Protein AF-0000000066797061 (afdb_homodimer)

pLDDT: mean 94.85, std 10.83, range [40.12, 98.88]

Structure (mmCIF, N/CA/C/O backbone):
data_AF-0000000066797061-model_v1
#
loop_
_entity.id
_entity.type
_entity.pdbx_description
1 polymer 'DNA-binding protein'
#
loop_
_atom_site.group_PDB
_atom_site.id
_atom_site.type_symbol
_atom_site.label_atom_id
_atom_site.label_alt_id
_atom_site.label_comp_id
_atom_site.label_asym_id
_atom_site.label_entity_id
_atom_site.label_seq_id
_atom_site.pdbx_PDB_ins_code
_atom_site.Cartn_x
_atom_site.Cartn_y
_atom_site.Cartn_z
_atom_site.occupancy
_atom_site.B_iso_or_equiv
_atom_site.auth_seq_id
_atom_site.auth_comp_id
_atom_site.auth_asym_id
_atom_site.auth_atom_id
_atom_site.pdbx_PDB_model_num
ATOM 1 N N . MET A 1 1 ? 9.578 3.047 4.367 1 93.81 1 MET A N 1
ATOM 2 C CA . MET A 1 1 ? 8.391 3.752 3.883 1 93.81 1 MET A CA 1
ATOM 3 C C . MET A 1 1 ? 7.449 4.082 5.031 1 93.81 1 MET A C 1
ATOM 5 O O . MET A 1 1 ? 7.105 5.246 5.246 1 93.81 1 MET A O 1
ATOM 9 N N . ARG A 1 2 ? 7.289 3.209 5.977 1 96.06 2 ARG A N 1
ATOM 10 C CA . ARG A 1 2 ? 6.301 3.381 7.035 1 96.06 2 ARG A CA 1
ATOM 11 C C . ARG A 1 2 ? 6.707 4.492 7.996 1 96.06 2 ARG A C 1
ATOM 13 O O . ARG A 1 2 ? 5.895 5.352 8.344 1 96.06 2 ARG A O 1
ATOM 20 N N . ASN A 1 3 ? 7.977 4.418 8.281 1 96.38 3 ASN A N 1
ATOM 21 C CA . ASN A 1 3 ? 8.453 5.375 9.273 1 96.38 3 ASN A CA 1
ATOM 22 C C . ASN A 1 3 ? 8.328 6.809 8.773 1 96.38 3 ASN A C 1
ATOM 24 O O . ASN A 1 3 ? 7.945 7.703 9.531 1 96.38 3 ASN A O 1
ATOM 28 N N . GLN A 1 4 ? 8.68 7 7.535 1 97.44 4 GLN A N 1
ATOM 29 C CA . GLN A 1 4 ? 8.602 8.336 6.945 1 97.44 4 GLN A CA 1
ATOM 30 C C . GLN A 1 4 ? 7.156 8.82 6.859 1 97.44 4 GLN A C 1
ATOM 32 O O . GLN A 1 4 ? 6.871 9.984 7.121 1 97.44 4 GLN A O 1
ATOM 37 N N . ILE A 1 5 ? 6.25 7.906 6.516 1 98.38 5 ILE A N 1
ATOM 38 C CA . ILE A 1 5 ? 4.844 8.273 6.434 1 98.38 5 ILE A CA 1
ATOM 39 C C . ILE A 1 5 ? 4.324 8.633 7.824 1 98.38 5 ILE A C 1
ATOM 41 O O . ILE A 1 5 ? 3.639 9.648 7.992 1 98.38 5 ILE A O 1
ATOM 45 N N . GLN A 1 6 ? 4.711 7.797 8.773 1 98 6 GLN A N 1
ATOM 46 C CA . GLN A 1 6 ? 4.273 8.047 10.148 1 98 6 GLN A CA 1
ATOM 47 C C . GLN A 1 6 ? 4.793 9.383 10.656 1 98 6 GLN A C 1
ATOM 49 O O . GLN A 1 6 ? 4.074 10.125 11.328 1 98 6 GLN A O 1
ATOM 54 N N . LYS A 1 7 ? 6.023 9.695 10.352 1 97.88 7 LYS A N 1
ATOM 55 C CA . LYS A 1 7 ? 6.621 10.969 10.727 1 97.88 7 LYS A CA 1
ATOM 56 C C . LYS A 1 7 ? 5.828 12.141 10.148 1 97.88 7 LYS A C 1
ATOM 58 O O . LYS A 1 7 ? 5.613 13.148 10.828 1 97.88 7 LYS A O 1
ATOM 63 N N . LEU A 1 8 ? 5.426 11.969 8.945 1 98.44 8 LEU A N 1
ATOM 64 C CA . LEU A 1 8 ? 4.633 12.992 8.273 1 98.44 8 LEU A CA 1
ATOM 65 C C . LEU A 1 8 ? 3.291 13.188 8.977 1 98.44 8 LEU A C 1
ATOM 67 O O . LEU A 1 8 ? 2.896 14.32 9.273 1 98.44 8 LEU A O 1
ATOM 71 N N . LEU A 1 9 ? 2.641 12.086 9.227 1 98.31 9 LEU A N 1
ATOM 72 C CA . LEU A 1 9 ? 1.321 12.125 9.852 1 98.31 9 LEU A CA 1
ATOM 73 C C . LEU A 1 9 ? 1.396 12.734 11.242 1 98.31 9 LEU A C 1
ATOM 75 O O . LEU A 1 9 ? 0.445 13.383 11.695 1 98.31 9 LEU A O 1
ATOM 79 N N . ASP A 1 10 ? 2.516 12.586 11.891 1 97.62 10 ASP A N 1
ATOM 80 C CA . ASP A 1 10 ? 2.695 13.086 13.25 1 97.62 10 ASP A CA 1
ATOM 81 C C . ASP A 1 10 ? 3.201 14.523 13.25 1 97.62 10 ASP A C 1
ATOM 83 O O . ASP A 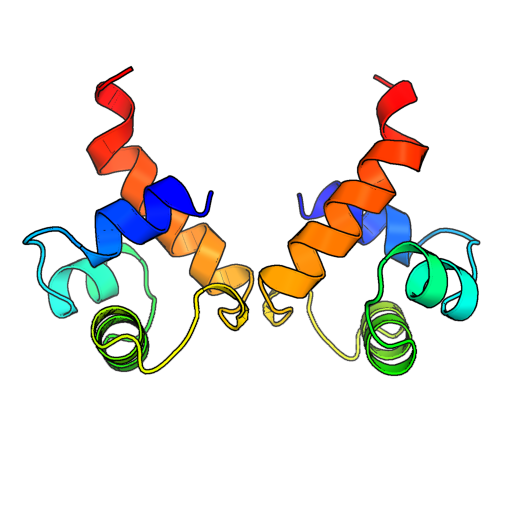1 10 ? 3.336 15.141 14.305 1 97.62 10 ASP A O 1
ATOM 87 N N . SER A 1 11 ? 3.506 15.016 12.156 1 97.88 11 SER A N 1
ATOM 88 C CA . SER A 1 11 ? 4.09 16.344 12.055 1 97.88 11 SER A CA 1
ATOM 89 C C . SER A 1 11 ? 3.057 17.438 12.344 1 97.88 11 SER A C 1
ATOM 91 O O . SER A 1 11 ? 1.871 17.141 12.516 1 97.88 11 SER A O 1
ATOM 93 N N . ASP A 1 12 ? 3.504 18.703 12.352 1 97.62 12 ASP A N 1
ATOM 94 C CA . ASP A 1 12 ? 2.637 19.844 12.648 1 97.62 12 ASP A CA 1
ATOM 95 C C . ASP A 1 12 ? 1.955 20.344 11.383 1 97.62 12 ASP A C 1
ATOM 97 O O . ASP A 1 12 ? 1.157 21.297 11.438 1 97.62 12 ASP A O 1
ATOM 101 N N . LEU A 1 13 ? 2.326 19.75 10.289 1 98.25 13 LEU A N 1
ATOM 102 C CA . LEU A 1 13 ? 1.654 20.141 9.062 1 98.25 13 LEU A CA 1
ATOM 103 C C . LEU A 1 13 ? 0.167 19.812 9.117 1 98.25 13 LEU A C 1
ATOM 105 O O . LEU A 1 13 ? -0.216 18.75 9.617 1 98.25 13 LEU A O 1
ATOM 109 N N . SER A 1 14 ? -0.649 20.656 8.586 1 98.38 14 SER A N 1
ATOM 110 C CA . SER A 1 14 ? -2.086 20.406 8.648 1 98.38 14 SER A CA 1
ATOM 111 C C . SER A 1 14 ? -2.498 19.312 7.672 1 98.38 14 SER A C 1
ATOM 113 O O . SER A 1 14 ? -1.837 19.109 6.656 1 98.38 14 SER A O 1
ATOM 115 N N . SER A 1 15 ? -3.572 18.641 7.984 1 98.56 15 SER A N 1
ATOM 116 C CA . SER A 1 15 ? -4.098 17.609 7.09 1 98.56 15 SER A CA 1
ATOM 117 C C . SER A 1 15 ? -4.457 18.188 5.727 1 98.56 15 SER A C 1
ATOM 119 O O . SER A 1 15 ? -4.27 17.547 4.695 1 98.56 15 SER A O 1
ATOM 121 N N . LEU A 1 16 ? -4.902 19.422 5.754 1 98.62 16 LEU A N 1
ATOM 122 C CA . LEU A 1 16 ? -5.242 20.125 4.52 1 98.62 16 LEU A CA 1
ATOM 123 C C . LEU A 1 16 ? -4 20.344 3.662 1 98.62 16 LEU A C 1
ATOM 125 O O . LEU A 1 16 ? -4.035 20.141 2.449 1 98.62 16 LEU A O 1
ATOM 129 N N . HIS A 1 17 ? -2.959 20.812 4.262 1 98.69 17 HIS A N 1
ATOM 130 C CA . HIS A 1 17 ? -1.712 21.062 3.545 1 98.69 17 HIS A CA 1
ATOM 131 C C . HIS A 1 17 ? -1.169 19.766 2.938 1 98.69 17 HIS A C 1
ATOM 133 O O . HIS A 1 17 ? -0.792 19.734 1.764 1 98.69 17 HIS A O 1
ATOM 139 N N . ILE A 1 18 ? -1.138 18.734 3.697 1 98.81 18 ILE A N 1
ATOM 140 C CA . ILE A 1 18 ? -0.659 17.438 3.229 1 98.81 18 ILE A CA 1
ATOM 141 C C . ILE A 1 18 ? -1.507 16.984 2.047 1 98.81 18 ILE A C 1
ATOM 143 O O . ILE A 1 18 ? -0.974 16.516 1.038 1 98.81 18 ILE A O 1
ATOM 147 N N . SER A 1 19 ? -2.838 17.078 2.225 1 98.88 19 SER A N 1
ATOM 148 C CA . SER A 1 19 ? -3.764 16.688 1.164 1 98.88 19 SER A CA 1
ATOM 149 C C . SER A 1 19 ? -3.467 17.438 -0.13 1 98.88 19 SER A C 1
ATOM 151 O O . SER A 1 19 ? -3.416 16.844 -1.205 1 98.88 19 SER A O 1
ATOM 153 N N . LYS A 1 20 ? -3.15 18.688 -0.032 1 98.81 20 LYS A N 1
ATOM 154 C CA . LYS A 1 20 ? -2.869 19.531 -1.188 1 98.81 20 LYS A CA 1
ATOM 155 C C . LYS A 1 20 ? -1.567 19.125 -1.867 1 98.81 20 LYS A C 1
ATOM 157 O O . LYS A 1 20 ? -1.478 19.125 -3.098 1 98.81 20 LYS A O 1
ATOM 162 N N . GLN A 1 21 ? -0.62 18.781 -1.129 1 98.69 21 GLN A N 1
ATOM 163 C CA . GLN A 1 21 ? 0.704 18.469 -1.658 1 98.69 21 GLN A CA 1
ATOM 164 C C . GLN A 1 21 ? 0.741 17.078 -2.264 1 98.69 21 GLN A C 1
ATOM 166 O O . GLN A 1 21 ? 1.506 16.812 -3.193 1 98.69 21 GLN A O 1
ATOM 171 N N . THR A 1 22 ? -0.092 16.219 -1.805 1 98.81 22 THR A N 1
ATOM 172 C CA . THR A 1 22 ? 0.044 14.812 -2.154 1 98.81 22 THR A CA 1
ATOM 173 C C . THR A 1 22 ? -1.104 14.367 -3.055 1 98.81 22 THR A C 1
ATOM 175 O O . THR A 1 22 ? -1.004 13.344 -3.734 1 98.81 22 THR A O 1
ATOM 178 N N . GLY A 1 23 ? -2.18 15.031 -2.891 1 98.69 23 GLY A N 1
ATOM 179 C CA . GLY A 1 23 ? -3.381 14.594 -3.588 1 98.69 23 GLY A CA 1
ATOM 180 C C . GLY A 1 23 ? -4.176 13.555 -2.818 1 98.69 23 GLY A C 1
ATOM 181 O O . GLY A 1 23 ? -5.234 13.117 -3.271 1 98.69 23 GLY A O 1
ATOM 182 N N . VAL A 1 24 ? -3.727 13.109 -1.717 1 98.81 24 VAL A N 1
ATOM 183 C CA . VAL A 1 24 ? -4.477 12.211 -0.85 1 98.81 24 VAL A CA 1
ATOM 184 C C . VAL A 1 24 ? -5.594 12.977 -0.146 1 98.81 24 VAL A C 1
ATOM 186 O O . VAL A 1 24 ? -5.363 14.062 0.389 1 98.81 24 VAL A O 1
ATOM 189 N N . PRO A 1 25 ? -6.852 12.398 -0.113 1 98.44 25 PRO A N 1
ATOM 190 C CA . PRO A 1 25 ? -7.965 13.133 0.493 1 98.44 25 PRO A CA 1
ATOM 191 C C . PRO A 1 25 ? -7.707 13.492 1.954 1 98.44 25 PRO A C 1
ATOM 193 O O . PRO A 1 25 ? -7.207 12.664 2.721 1 98.44 25 PRO A O 1
ATOM 196 N N . GLN A 1 26 ? -8.125 14.6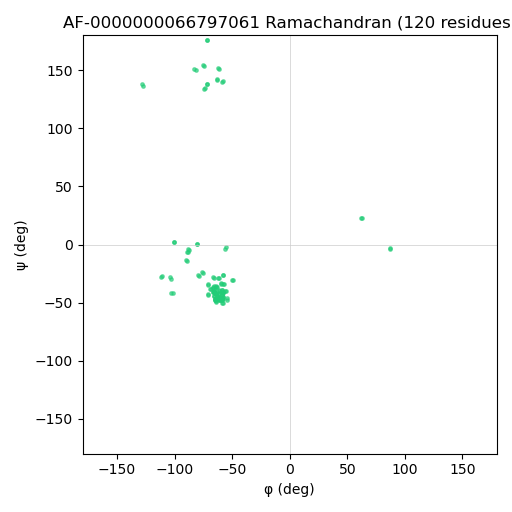8 2.238 1 98.62 26 GLN A N 1
ATOM 197 C CA . GLN A 1 26 ? -7.914 15.195 3.584 1 98.62 26 GLN A CA 1
ATOM 198 C C . GLN A 1 26 ? -8.555 14.297 4.633 1 98.62 26 GLN A C 1
ATOM 200 O O . GLN A 1 26 ? -7.996 14.086 5.707 1 98.62 26 GLN A O 1
ATOM 205 N N . SER A 1 27 ? -9.719 13.812 4.375 1 98.12 27 SER A N 1
ATOM 206 C CA . SER A 1 27 ? -10.414 12.93 5.305 1 98.12 27 SER A CA 1
ATOM 207 C C . SER A 1 27 ? -9.602 11.68 5.594 1 98.12 27 SER A C 1
ATOM 209 O O . SER A 1 27 ? -9.586 11.188 6.723 1 98.12 27 SER A O 1
ATOM 211 N N . THR A 1 28 ? -8.938 11.117 4.621 1 98.06 28 THR A N 1
ATOM 212 C CA . THR A 1 28 ? -8.07 9.953 4.781 1 98.06 28 THR A CA 1
ATOM 213 C C . THR A 1 28 ? -6.918 10.266 5.73 1 98.06 28 THR A C 1
ATOM 215 O O . THR A 1 28 ? -6.645 9.508 6.656 1 98.06 28 THR A O 1
ATOM 218 N N . ILE A 1 29 ? -6.285 11.406 5.543 1 98.44 29 ILE A N 1
ATOM 219 C CA . ILE A 1 29 ? -5.168 11.852 6.371 1 98.44 29 ILE A CA 1
ATOM 220 C C . ILE A 1 29 ? -5.637 12.039 7.812 1 98.44 29 ILE A C 1
ATOM 222 O O . ILE A 1 29 ? -4.98 11.578 8.75 1 98.44 29 ILE A O 1
ATOM 226 N N . HIS A 1 30 ? -6.742 12.664 7.906 1 97.75 30 HIS A N 1
ATOM 227 C CA . HIS A 1 30 ? -7.305 12.922 9.227 1 97.75 30 HIS A CA 1
ATOM 228 C C . HIS A 1 30 ? -7.543 11.625 9.992 1 97.75 30 HIS A C 1
ATOM 230 O O . HIS A 1 30 ? -7.156 11.5 11.156 1 97.75 30 HIS A O 1
ATOM 236 N N . ARG A 1 31 ? -8.148 10.664 9.336 1 97.38 31 ARG A N 1
ATOM 237 C CA . ARG A 1 31 ? -8.453 9.383 9.969 1 97.38 31 ARG A CA 1
ATOM 238 C C . ARG A 1 31 ? -7.172 8.641 10.352 1 97.38 31 ARG A C 1
ATOM 240 O O . ARG A 1 31 ? -7.105 8 11.398 1 97.38 31 ARG A O 1
ATOM 247 N N . MET A 1 32 ? -6.148 8.742 9.555 1 97.06 32 MET A N 1
ATOM 248 C CA . MET A 1 32 ? -4.863 8.109 9.836 1 97.06 32 MET A CA 1
ATOM 249 C C . MET A 1 32 ? -4.203 8.727 11.062 1 97.06 32 MET A C 1
ATOM 251 O O . MET A 1 32 ? -3.664 8.016 11.906 1 97.06 32 MET A O 1
ATOM 255 N N . ARG A 1 33 ? -4.375 9.984 11.172 1 96.44 33 ARG A N 1
ATOM 256 C CA . ARG A 1 33 ? -3.779 10.703 12.297 1 96.44 33 ARG A CA 1
ATOM 257 C C . ARG A 1 33 ? -4.488 10.359 13.602 1 96.44 33 ARG A C 1
ATOM 259 O O . ARG A 1 33 ? -3.861 10.312 14.664 1 96.44 33 ARG A O 1
ATOM 266 N N . LYS A 1 34 ? -5.742 10.148 13.469 1 96.19 34 LYS A N 1
ATOM 267 C CA . LYS A 1 34 ? -6.539 9.805 14.641 1 96.19 34 LYS A CA 1
ATOM 268 C C . LYS A 1 34 ? -6.395 8.328 14.992 1 96.19 34 LYS A C 1
ATOM 270 O O . LYS A 1 34 ? -7.035 7.844 15.93 1 96.19 34 LYS A O 1
ATOM 275 N N . ASN A 1 35 ? -5.605 7.621 14.242 1 94.25 35 ASN A N 1
ATOM 276 C CA . ASN A 1 35 ? -5.402 6.188 14.422 1 94.25 35 ASN A CA 1
ATOM 277 C C . ASN A 1 35 ? -6.699 5.406 14.234 1 94.25 35 ASN A C 1
ATOM 279 O O . ASN A 1 35 ? -6.898 4.367 14.859 1 94.25 35 ASN A O 1
ATOM 283 N N . GLU A 1 36 ? -7.539 6 13.555 1 94.25 36 GLU A N 1
ATOM 284 C CA . GLU A 1 36 ? -8.773 5.305 13.203 1 94.25 36 GLU A CA 1
ATOM 285 C C . GLU A 1 36 ? -8.531 4.293 12.086 1 94.25 36 GLU A C 1
ATOM 287 O O . GLU A 1 36 ? -9.32 3.365 11.898 1 94.25 36 GLU A O 1
ATOM 292 N N . ARG A 1 37 ? -7.492 4.57 11.367 1 92.44 37 ARG A N 1
ATOM 293 C CA . ARG A 1 37 ? -7.059 3.639 10.328 1 92.44 37 ARG A CA 1
ATOM 294 C C . ARG A 1 37 ? -5.578 3.307 10.477 1 92.44 37 ARG A C 1
ATOM 296 O O . ARG A 1 37 ? -4.762 4.191 10.742 1 92.44 37 ARG A O 1
ATOM 303 N N . SER A 1 38 ? -5.266 2.088 10.305 1 94.38 38 SER A N 1
ATOM 304 C CA . SER A 1 38 ? -3.873 1.66 10.375 1 94.38 38 SER A CA 1
ATOM 305 C C . SER A 1 38 ? -3.156 1.896 9.047 1 94.38 38 SER A C 1
ATOM 307 O O . SER A 1 38 ? -3.77 1.8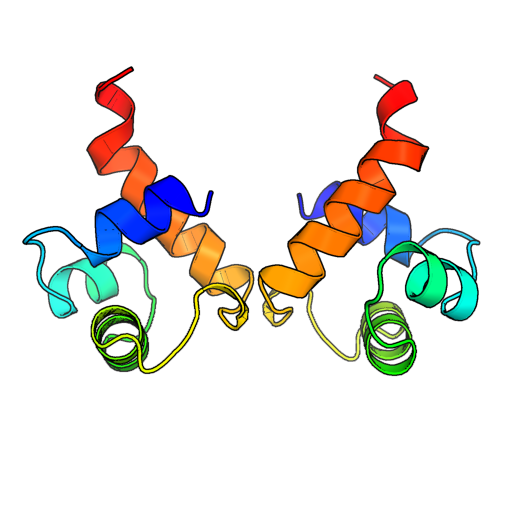06 7.98 1 94.38 38 SER A O 1
ATOM 309 N N . LEU A 1 39 ? -1.839 2.129 9.102 1 96.88 39 LEU A N 1
ATOM 310 C CA . LEU A 1 39 ? -1.007 2.205 7.906 1 96.88 39 LEU A CA 1
ATOM 311 C C . LEU A 1 39 ? -1.092 0.913 7.102 1 96.88 39 LEU A C 1
ATOM 313 O O . LEU A 1 39 ? -0.988 0.934 5.875 1 96.88 39 LEU A O 1
ATOM 317 N N . ASP A 1 40 ? -1.387 -0.113 7.848 1 97.38 40 ASP A N 1
ATOM 318 C CA . ASP A 1 40 ? -1.53 -1.419 7.211 1 97.38 40 ASP A CA 1
ATOM 319 C C . ASP A 1 40 ? -2.594 -1.382 6.117 1 97.38 40 ASP A C 1
ATOM 321 O O . ASP A 1 40 ? -2.432 -2.006 5.066 1 97.38 40 ASP A O 1
ATOM 325 N N . ASN A 1 41 ? -3.578 -0.604 6.332 1 96.56 41 ASN A N 1
ATOM 326 C CA . ASN A 1 41 ? -4.766 -0.661 5.488 1 96.56 41 ASN A CA 1
ATOM 327 C C . ASN A 1 41 ? -4.77 0.453 4.445 1 96.56 41 ASN A C 1
ATOM 329 O O . ASN A 1 41 ? -5.699 0.556 3.641 1 96.56 41 ASN A O 1
ATOM 333 N N . MET A 1 42 ? -3.703 1.234 4.441 1 97.44 42 MET A N 1
ATOM 334 C CA . MET A 1 42 ? -3.588 2.293 3.443 1 97.44 42 MET A CA 1
ATOM 335 C C . MET A 1 42 ? -3.303 1.711 2.062 1 97.44 42 MET A C 1
ATOM 337 O O . MET A 1 42 ? -2.541 0.751 1.936 1 97.44 42 MET A O 1
ATOM 341 N N . SER A 1 43 ? -3.973 2.281 1.076 1 97.69 43 SER A N 1
ATOM 342 C CA . SER A 1 43 ? -3.678 1.843 -0.284 1 97.69 43 SER A CA 1
ATOM 343 C C . SER A 1 43 ? -2.225 2.123 -0.653 1 97.69 43 SER A C 1
ATOM 345 O O . SER A 1 43 ? -1.639 3.104 -0.191 1 97.69 43 SER A O 1
ATOM 347 N N . LEU A 1 44 ? -1.678 1.322 -1.523 1 98.38 44 LEU A N 1
ATOM 348 C CA . LEU A 1 44 ? -0.297 1.488 -1.964 1 98.38 44 LEU A CA 1
ATOM 349 C C . LEU A 1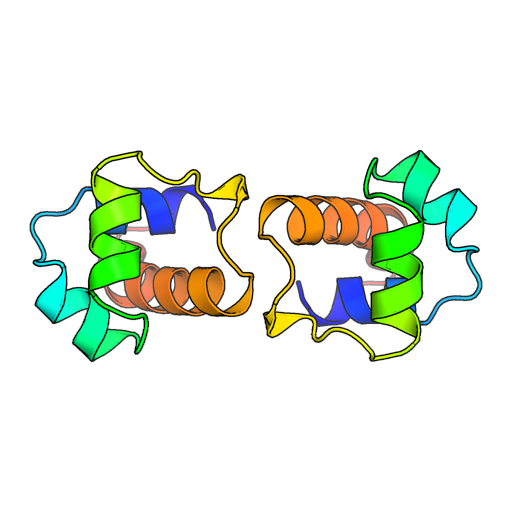 44 ? -0.102 2.84 -2.643 1 98.38 44 LEU A C 1
ATOM 351 O O . LEU A 1 44 ? 0.898 3.521 -2.404 1 98.38 44 LEU A O 1
ATOM 355 N N . LYS A 1 45 ? -1.101 3.236 -3.443 1 98.38 45 LYS A N 1
ATOM 356 C CA . LYS A 1 45 ? -1.021 4.535 -4.109 1 98.38 45 LYS A CA 1
ATOM 357 C C . LYS A 1 45 ? -0.876 5.664 -3.092 1 98.38 45 LYS A C 1
ATOM 359 O O . LYS A 1 45 ? 0.047 6.477 -3.186 1 98.38 45 LYS A O 1
ATOM 364 N N . ASN A 1 46 ? -1.714 5.656 -2.133 1 98.69 46 ASN A N 1
ATOM 365 C CA . ASN A 1 46 ? -1.681 6.719 -1.135 1 98.69 46 ASN A CA 1
ATOM 366 C C . ASN A 1 46 ? -0.4 6.672 -0.306 1 98.69 46 ASN A C 1
ATOM 368 O O . ASN A 1 46 ? 0.197 7.711 -0.017 1 98.69 46 ASN A O 1
ATOM 372 N N . ALA A 1 47 ? 0.006 5.504 0.05 1 98.62 47 ALA A N 1
ATOM 373 C CA . ALA A 1 47 ? 1.242 5.352 0.813 1 98.62 47 ALA A CA 1
ATOM 374 C C . ALA A 1 47 ? 2.432 5.926 0.052 1 98.62 47 ALA A C 1
ATOM 376 O O . ALA A 1 47 ? 3.268 6.625 0.631 1 98.62 47 ALA A O 1
ATOM 377 N N . GLU A 1 48 ? 2.492 5.652 -1.192 1 98.56 48 GLU A N 1
ATOM 378 C CA . GLU A 1 48 ? 3.598 6.125 -2.018 1 98.56 48 GLU A CA 1
ATOM 379 C C . GLU A 1 48 ? 3.582 7.648 -2.137 1 98.56 48 GLU A C 1
ATOM 381 O O . GLU A 1 48 ? 4.633 8.289 -2.1 1 98.56 48 GLU A O 1
ATOM 386 N N . LEU A 1 49 ? 2.406 8.148 -2.299 1 98.62 49 LEU A N 1
ATOM 387 C CA . LEU A 1 49 ? 2.279 9.594 -2.396 1 98.62 49 LEU A CA 1
ATOM 388 C C . LEU A 1 49 ? 2.744 10.273 -1.108 1 98.62 49 LEU A C 1
ATOM 390 O O . LEU A 1 49 ? 3.512 11.234 -1.148 1 98.62 49 LEU A O 1
ATOM 394 N N . LEU A 1 50 ? 2.293 9.773 -0.012 1 98.69 50 LEU A N 1
ATOM 395 C CA . LEU A 1 50 ? 2.686 10.328 1.281 1 98.69 50 LEU A CA 1
ATOM 396 C C . LEU A 1 50 ? 4.18 10.133 1.522 1 98.69 50 LEU A C 1
ATOM 398 O O . LEU A 1 50 ? 4.852 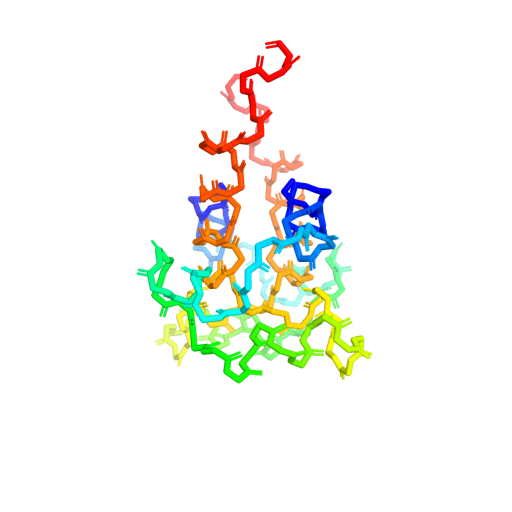11.031 2.031 1 98.69 50 LEU A O 1
ATOM 402 N N . TYR A 1 51 ? 4.645 9.023 1.18 1 98.56 51 TYR A N 1
ATOM 403 C CA . TYR A 1 51 ? 6.062 8.727 1.346 1 98.56 51 TYR A CA 1
ATOM 404 C C . TYR A 1 51 ? 6.926 9.695 0.549 1 98.56 51 TYR A C 1
ATOM 406 O O . TYR A 1 51 ? 7.926 10.203 1.056 1 98.56 51 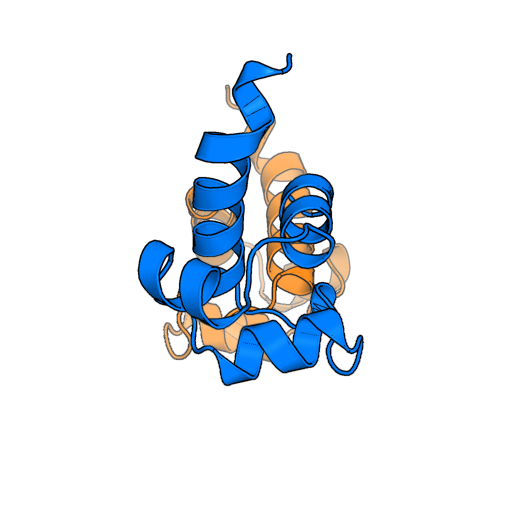TYR A O 1
ATOM 414 N N . LYS A 1 52 ? 6.555 9.891 -0.702 1 98.06 52 LYS A N 1
ATOM 415 C CA . LYS A 1 52 ? 7.301 10.805 -1.558 1 98.06 52 LYS A CA 1
ATOM 416 C C . LYS A 1 52 ? 7.34 12.211 -0.961 1 98.06 52 LYS A C 1
ATOM 418 O O . LYS A 1 52 ? 8.391 12.852 -0.936 1 98.06 52 LYS A O 1
ATOM 423 N N . PHE A 1 53 ? 6.211 12.633 -0.522 1 98.69 53 PHE A N 1
ATOM 424 C CA . PHE A 1 53 ? 6.141 13.953 0.09 1 98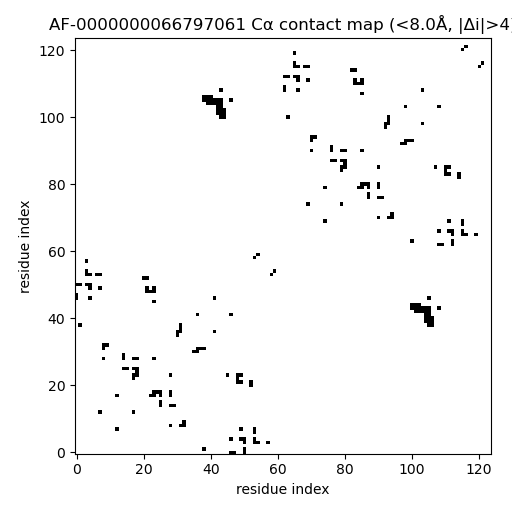.69 53 PHE A CA 1
ATOM 425 C C . PHE A 1 53 ? 6.957 14 1.375 1 98.69 53 PHE A C 1
ATOM 427 O O . PHE A 1 53 ? 7.75 14.922 1.58 1 98.69 53 PHE A O 1
ATOM 434 N N . ALA A 1 54 ? 6.809 13.031 2.219 1 98.38 54 ALA A N 1
ATOM 435 C CA . ALA A 1 54 ? 7.574 12.938 3.459 1 98.38 54 ALA A CA 1
ATOM 436 C C . ALA A 1 54 ? 9.07 13.008 3.184 1 98.38 54 ALA A C 1
ATOM 438 O O . ALA A 1 54 ? 9.805 13.734 3.857 1 98.38 54 ALA A O 1
ATOM 439 N N . ASN A 1 55 ? 9.539 12.266 2.24 1 97.12 55 ASN A N 1
ATOM 440 C CA . ASN A 1 55 ? 10.961 12.25 1.902 1 97.12 55 ASN A CA 1
ATOM 441 C C . ASN A 1 55 ? 11.438 13.609 1.41 1 97.12 55 ASN A C 1
ATOM 443 O O . ASN A 1 55 ? 12.586 13.992 1.647 1 97.12 55 ASN A O 1
ATOM 447 N N . SER A 1 56 ? 10.586 14.258 0.699 1 96.88 56 SER A N 1
ATOM 448 C CA . SER A 1 56 ? 10.953 15.562 0.162 1 96.88 56 SER A CA 1
ATOM 449 C C . SER A 1 56 ? 11.156 16.578 1.277 1 96.88 56 SER A C 1
ATOM 451 O O . SER A 1 56 ? 11.961 17.5 1.146 1 96.88 56 SER A O 1
ATOM 453 N N . ILE A 1 57 ? 10.438 16.344 2.342 1 95.19 57 ILE A N 1
ATOM 454 C CA . ILE A 1 57 ? 10.484 17.375 3.373 1 95.19 57 ILE A CA 1
ATOM 455 C C . ILE A 1 57 ? 11.383 16.906 4.52 1 95.19 57 ILE A C 1
ATOM 457 O O . ILE A 1 57 ? 11.961 17.734 5.238 1 95.19 57 ILE A O 1
ATOM 461 N N . PHE A 1 58 ? 11.508 15.656 4.789 1 93.69 58 PHE A N 1
ATOM 462 C CA . PHE A 1 58 ? 12.289 15.18 5.93 1 93.69 58 PHE A CA 1
ATOM 463 C C . PHE A 1 58 ? 13.648 14.672 5.477 1 93.69 58 PHE A C 1
ATOM 465 O O . PHE A 1 58 ? 14.555 14.492 6.297 1 93.69 58 PHE A O 1
ATOM 472 N N . SER A 1 59 ? 13.961 13.883 4.352 1 76.12 59 SER A N 1
ATOM 473 C CA . SER A 1 59 ? 15.211 13.266 3.924 1 76.12 59 SER A CA 1
ATOM 474 C C . SER A 1 59 ? 16.359 14.281 3.941 1 76.12 59 SER A C 1
ATOM 476 O O . SER A 1 59 ? 17.516 13.914 3.719 1 76.12 59 SER A O 1
ATOM 478 N N . ASN A 1 60 ? 16.234 15.555 3.73 1 57.72 60 ASN A N 1
ATOM 479 C CA . ASN A 1 60 ? 17.562 16.172 3.838 1 57.72 60 ASN A CA 1
ATOM 480 C C . ASN A 1 60 ? 18.219 15.859 5.176 1 57.72 60 ASN A C 1
ATOM 482 O O . ASN A 1 60 ? 19.312 16.344 5.457 1 57.72 60 ASN A O 1
ATOM 486 N N . GLU A 1 61 ? 17.484 15.18 5.945 1 49.41 61 GLU A N 1
ATOM 487 C CA . GLU A 1 61 ? 18.203 15.094 7.215 1 49.41 61 GLU A CA 1
ATOM 488 C C . GLU A 1 61 ? 19.109 13.867 7.254 1 49.41 61 GLU A C 1
ATOM 490 O O . GLU A 1 61 ? 19.953 13.75 8.133 1 49.41 61 GLU A O 1
ATOM 495 N N . ASN A 1 62 ? 19.125 12.789 6.418 1 40.12 62 ASN A N 1
ATOM 496 C CA . ASN A 1 62 ? 20.375 12.031 6.465 1 40.12 62 ASN A CA 1
ATOM 497 C C . ASN A 1 62 ? 21.438 12.625 5.539 1 40.12 62 ASN A C 1
ATOM 499 O O . ASN A 1 62 ? 21.125 13.055 4.426 1 40.12 62 ASN A O 1
ATOM 503 N N . MET B 1 1 ? 9.203 -1.296 -5.625 1 93.88 1 MET B N 1
ATOM 504 C CA . MET B 1 1 ? 8.258 -2.195 -4.977 1 93.88 1 MET B CA 1
ATOM 505 C C . MET B 1 1 ? 7.223 -2.709 -5.973 1 93.88 1 MET B C 1
ATOM 507 O O . MET B 1 1 ? 7.074 -3.918 -6.152 1 93.88 1 MET B O 1
ATOM 511 N N . ARG B 1 2 ? 6.777 -1.883 -6.867 1 96.12 2 ARG B N 1
ATOM 512 C CA . ARG B 1 2 ? 5.691 -2.248 -7.77 1 96.12 2 ARG B CA 1
ATOM 513 C C . ARG B 1 2 ? 6.148 -3.279 -8.797 1 96.12 2 ARG B C 1
ATOM 515 O O . ARG B 1 2 ? 5.465 -4.277 -9.031 1 96.12 2 ARG B O 1
ATOM 522 N N . ASN B 1 3 ? 7.316 -2.957 -9.266 1 96.44 3 ASN B N 1
ATOM 523 C CA . ASN B 1 3 ? 7.809 -3.82 -10.336 1 96.44 3 ASN B CA 1
ATOM 524 C C . ASN B 1 3 ? 8.031 -5.246 -9.844 1 96.44 3 ASN B C 1
ATOM 526 O O . ASN B 1 3 ? 7.707 -6.207 -10.547 1 96.44 3 ASN B O 1
ATOM 530 N N . GLN B 1 4 ? 8.586 -5.352 -8.68 1 97.44 4 GLN B N 1
ATOM 531 C CA . GLN B 1 4 ? 8.852 -6.668 -8.109 1 97.44 4 GLN B CA 1
ATOM 532 C C . GLN B 1 4 ? 7.547 -7.41 -7.812 1 97.44 4 GLN B C 1
ATOM 534 O O . GLN B 1 4 ? 7.449 -8.617 -8.047 1 97.44 4 GLN B O 1
ATOM 539 N N . ILE B 1 5 ? 6.551 -6.684 -7.316 1 98.38 5 ILE B N 1
ATOM 540 C CA . ILE B 1 5 ? 5.262 -7.309 -7.031 1 98.38 5 ILE B CA 1
ATOM 541 C C . ILE B 1 5 ? 4.617 -7.777 -8.328 1 98.38 5 ILE B C 1
ATOM 543 O O . ILE B 1 5 ? 4.113 -8.898 -8.414 1 98.38 5 ILE B O 1
ATOM 547 N N . GLN B 1 6 ? 4.688 -6.891 -9.312 1 98 6 GLN B N 1
ATOM 548 C CA . GLN B 1 6 ? 4.102 -7.23 -10.609 1 98 6 GLN B CA 1
ATOM 549 C C . GLN B 1 6 ? 4.777 -8.461 -11.211 1 98 6 GLN B C 1
ATOM 551 O O . GLN B 1 6 ? 4.109 -9.328 -11.773 1 98 6 GLN B O 1
ATOM 556 N N . LYS B 1 7 ? 6.082 -8.523 -11.109 1 97.81 7 LYS B N 1
ATOM 557 C CA . LYS B 1 7 ? 6.84 -9.672 -11.594 1 97.81 7 LYS B CA 1
ATOM 558 C C . LYS B 1 7 ? 6.375 -10.961 -10.922 1 97.81 7 LYS B C 1
ATOM 560 O O . LYS B 1 7 ? 6.25 -12 -11.578 1 97.81 7 LYS B O 1
ATOM 565 N N . LEU B 1 8 ? 6.137 -10.852 -9.672 1 98.44 8 LEU B N 1
ATOM 566 C CA . LEU B 1 8 ? 5.656 -12 -8.906 1 98.44 8 LEU B CA 1
ATOM 567 C C . LEU B 1 8 ? 4.285 -12.445 -9.398 1 98.44 8 LEU B C 1
ATOM 569 O O . LEU B 1 8 ? 4.066 -13.633 -9.656 1 98.44 8 LEU B O 1
ATOM 573 N N . LEU B 1 9 ? 3.408 -11.484 -9.516 1 98.31 9 LEU B N 1
ATOM 574 C CA . LEU B 1 9 ? 2.041 -11.773 -9.938 1 98.31 9 LEU B CA 1
ATOM 575 C C . LEU B 1 9 ? 2.014 -12.375 -11.336 1 98.31 9 LEU B C 1
ATOM 577 O O . LEU B 1 9 ? 1.144 -13.195 -11.648 1 98.31 9 LEU B O 1
ATOM 581 N N . ASP B 1 10 ? 2.969 -12.031 -12.141 1 97.62 10 ASP B N 1
ATOM 582 C CA . ASP B 1 10 ? 3.027 -12.5 -13.523 1 97.62 10 ASP B CA 1
ATOM 583 C C . ASP B 1 10 ? 3.785 -13.828 -13.617 1 97.62 10 ASP B C 1
ATOM 585 O O . ASP B 1 10 ? 3.873 -14.422 -14.695 1 97.62 10 ASP B O 1
ATOM 589 N N . SER B 1 11 ? 4.332 -14.242 -12.602 1 97.94 11 SER B N 1
ATOM 590 C CA . SER B 1 11 ? 5.16 -15.445 -12.602 1 97.94 11 SER B CA 1
ATOM 591 C C . SER B 1 11 ? 4.309 -16.703 -12.758 1 97.94 11 SER B C 1
ATOM 593 O O . SER B 1 11 ? 3.08 -16.625 -12.742 1 97.94 11 SER B O 1
ATOM 595 N N . ASP B 1 12 ? 4.984 -17.875 -12.852 1 97.62 12 ASP B N 1
ATOM 596 C CA . ASP B 1 12 ? 4.305 -19.156 -13.031 1 97.62 12 ASP B CA 1
ATOM 597 C C . ASP B 1 12 ? 3.934 -19.766 -11.688 1 97.62 12 ASP B C 1
ATOM 599 O O . ASP B 1 12 ? 3.32 -20.828 -11.633 1 97.62 12 ASP B O 1
ATOM 603 N 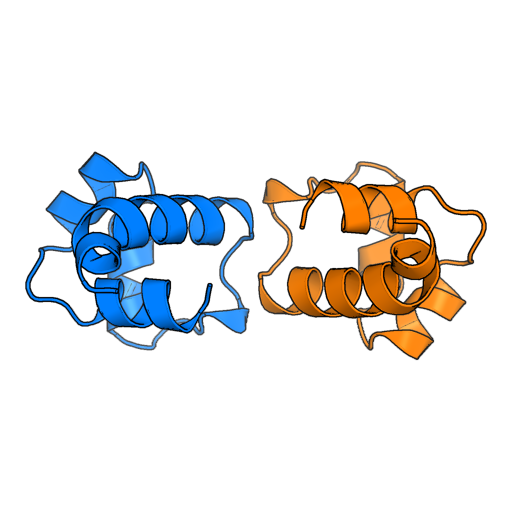N . LEU B 1 13 ? 4.344 -19.094 -10.664 1 98.25 13 LEU B N 1
ATOM 604 C CA . LEU B 1 13 ? 3.949 -19.594 -9.352 1 98.25 13 LEU B CA 1
ATOM 605 C C . LEU B 1 13 ? 2.434 -19.547 -9.188 1 98.25 13 LEU B C 1
ATOM 607 O O . LEU B 1 13 ? 1.791 -18.578 -9.609 1 98.25 13 LEU B O 1
ATOM 611 N N . SER B 1 14 ? 1.884 -20.531 -8.539 1 98.38 14 SER B N 1
ATOM 612 C CA . SER B 1 14 ? 0.434 -20.547 -8.383 1 98.38 14 SER B CA 1
ATOM 613 C C . SER B 1 14 ? -0.02 -19.531 -7.336 1 98.38 14 SER B C 1
ATOM 615 O O . SER B 1 14 ? 0.738 -19.188 -6.426 1 98.38 14 SER B O 1
ATOM 617 N N . SER B 1 15 ? -1.241 -19.078 -7.457 1 98.56 15 SER B N 1
ATOM 618 C CA . SER B 1 15 ? -1.803 -18.156 -6.477 1 98.56 15 SER B CA 1
ATOM 619 C C . SER B 1 15 ? -1.833 -18.766 -5.086 1 98.56 15 SER B C 1
ATOM 621 O O . SER B 1 15 ? -1.61 -18.094 -4.086 1 98.56 15 SER B O 1
ATOM 623 N N . LEU B 1 16 ? -2.055 -20.047 -5.055 1 98.62 16 LEU B N 1
ATOM 624 C CA . LEU B 1 16 ? -2.066 -20.781 -3.799 1 98.62 16 LEU B CA 1
ATOM 625 C C . LEU B 1 16 ? -0.688 -20.766 -3.145 1 98.62 16 LEU B C 1
ATOM 627 O O . LEU B 1 16 ? -0.572 -20.547 -1.937 1 98.62 16 LEU B O 1
ATOM 631 N N . HIS B 1 17 ? 0.313 -21.031 -3.904 1 98.69 17 HIS B N 1
ATOM 632 C CA . HIS B 1 17 ? 1.678 -21.031 -3.389 1 98.69 17 HIS B CA 1
ATOM 633 C C . HIS B 1 17 ? 2.062 -19.656 -2.852 1 98.69 17 HIS B C 1
ATOM 635 O O . HIS B 1 17 ? 2.602 -19.547 -1.747 1 98.69 17 HIS B O 1
ATOM 641 N N . ILE B 1 18 ? 1.798 -18.656 -3.598 1 98.81 18 ILE B N 1
ATOM 642 C CA . ILE B 1 18 ? 2.096 -17.297 -3.186 1 98.81 18 ILE B CA 1
ATOM 643 C C . ILE B 1 18 ? 1.364 -16.969 -1.884 1 98.81 18 ILE B C 1
ATOM 645 O O . ILE B 1 18 ? 1.949 -16.406 -0.959 1 98.81 18 ILE B O 1
ATOM 649 N N . SER B 1 19 ? 0.06 -17.328 -1.865 1 98.88 19 SER B N 1
ATOM 650 C CA . SER B 1 19 ? -0.749 -17.094 -0.671 1 98.88 19 SER B CA 1
ATOM 651 C C . SER B 1 19 ? -0.125 -17.766 0.552 1 98.88 19 SER B C 1
ATOM 653 O O . SER B 1 19 ? -0.027 -17.141 1.616 1 98.88 19 SER B O 1
ATOM 655 N N . LYS B 1 20 ? 0.395 -18.938 0.388 1 98.81 20 LYS B N 1
ATOM 656 C CA . LYS B 1 20 ? 0.999 -19.703 1.475 1 98.81 20 LYS B CA 1
ATOM 657 C C . LYS B 1 20 ? 2.289 -19.047 1.959 1 98.81 20 LYS B C 1
ATOM 659 O O . LYS B 1 20 ? 2.555 -19 3.162 1 98.81 20 LYS B O 1
ATOM 664 N N . GLN B 1 21 ? 3.031 -18.531 1.096 1 98.69 21 GLN B N 1
ATOM 665 C CA . GLN B 1 21 ? 4.34 -17.984 1.426 1 98.69 21 GLN B CA 1
ATOM 666 C C . GLN B 1 21 ? 4.207 -16.594 2.039 1 98.69 21 GLN B C 1
ATOM 668 O O . GLN B 1 21 ? 5.039 -16.172 2.852 1 98.69 21 GLN B O 1
ATOM 673 N N . THR B 1 22 ? 3.18 -15.922 1.72 1 98.81 22 THR B N 1
ATOM 674 C CA . THR B 1 22 ? 3.104 -14.508 2.066 1 98.81 22 THR B CA 1
ATOM 675 C C . THR B 1 22 ? 2.043 -14.266 3.139 1 98.81 22 THR B C 1
ATOM 677 O O . THR B 1 22 ? 2.055 -13.234 3.812 1 98.81 22 THR B O 1
ATOM 680 N N . GLY B 1 23 ? 1.101 -15.117 3.137 1 98.69 23 GLY B N 1
ATOM 681 C CA . GLY B 1 23 ? -0.038 -14.906 4.016 1 98.69 23 GLY B CA 1
ATOM 682 C C . GLY B 1 23 ? -1.119 -14.039 3.395 1 98.69 23 GLY B C 1
ATOM 683 O O . GLY B 1 23 ? -2.158 -13.797 4.012 1 98.69 23 GLY B O 1
ATOM 684 N N . VAL B 1 24 ? -0.934 -13.539 2.236 1 98.75 24 VAL B N 1
ATOM 685 C CA . VAL B 1 24 ? -1.959 -12.805 1.508 1 98.75 24 VAL B CA 1
ATOM 686 C C . VAL B 1 24 ? -3.008 -13.773 0.968 1 98.75 24 VAL B C 1
ATOM 688 O O . VAL B 1 24 ? -2.668 -14.805 0.385 1 98.75 24 VAL B O 1
ATOM 691 N N . PRO B 1 25 ? -4.344 -13.422 1.146 1 98.44 25 PRO B N 1
ATOM 692 C CA . PRO B 1 25 ? -5.383 -14.359 0.705 1 98.44 25 PRO B CA 1
ATOM 693 C C . PRO B 1 25 ? -5.285 -14.688 -0.784 1 98.44 25 PRO B C 1
ATOM 695 O O . PRO B 1 25 ? -5.066 -13.789 -1.604 1 98.44 25 PRO B O 1
ATOM 698 N N . GLN B 1 26 ? -5.527 -15.93 -1.021 1 98.62 26 GLN B N 1
ATOM 699 C CA . GLN B 1 26 ? -5.434 -16.422 -2.393 1 98.62 26 GLN B CA 1
ATOM 700 C C . GLN B 1 26 ? -6.383 -15.656 -3.312 1 98.62 26 GLN B C 1
ATOM 702 O O . GLN B 1 26 ? -6.043 -15.359 -4.461 1 98.62 26 GLN B O 1
ATOM 707 N N . SER B 1 27 ? -7.559 -15.398 -2.875 1 98.19 27 SER B N 1
ATOM 708 C CA . SER B 1 27 ? -8.539 -14.672 -3.676 1 98.19 27 SER B CA 1
ATOM 709 C C . SER B 1 27 ? -8.023 -13.297 -4.066 1 98.19 27 SER B C 1
ATOM 711 O O . SER B 1 27 ? -8.266 -12.828 -5.18 1 98.19 27 SER B O 1
ATOM 713 N N . THR B 1 28 ? -7.332 -12.609 -3.199 1 98.06 28 THR B N 1
ATOM 714 C CA . THR B 1 28 ? -6.727 -11.312 -3.471 1 98.06 28 THR B CA 1
ATOM 715 C C . THR B 1 28 ? -5.691 -11.422 -4.586 1 98.06 28 THR B C 1
ATOM 717 O O . THR B 1 28 ? -5.703 -10.625 -5.531 1 98.06 28 THR B O 1
ATOM 720 N N . ILE B 1 29 ? -4.848 -12.422 -4.52 1 98.44 29 ILE B N 1
ATOM 721 C CA . ILE B 1 29 ? -3.809 -12.664 -5.516 1 98.44 29 ILE B CA 1
ATOM 722 C C . ILE B 1 29 ? -4.449 -12.945 -6.875 1 98.44 29 ILE B C 1
ATOM 724 O O . ILE B 1 29 ? -4.039 -12.383 -7.891 1 98.44 29 ILE B O 1
ATOM 728 N N . HIS B 1 30 ? -5.422 -13.773 -6.82 1 97.81 30 HIS B N 1
ATOM 729 C CA . HIS B 1 30 ? -6.121 -14.141 -8.047 1 97.81 30 HIS B CA 1
ATOM 730 C C . HIS B 1 30 ? -6.707 -12.914 -8.742 1 97.81 30 HIS B C 1
ATOM 732 O O . HIS B 1 30 ? -6.535 -12.742 -9.945 1 97.81 30 HIS B O 1
ATOM 738 N N . ARG B 1 31 ? -7.359 -12.07 -7.992 1 97.38 31 ARG B N 1
ATOM 739 C CA . ARG B 1 31 ? -7.988 -10.883 -8.555 1 97.38 31 ARG B CA 1
ATOM 740 C C . ARG B 1 31 ? -6.941 -9.922 -9.109 1 97.38 31 ARG B C 1
ATOM 742 O O . ARG B 1 31 ? -7.16 -9.281 -10.141 1 97.38 31 ARG B O 1
ATOM 749 N N . MET B 1 32 ? -5.801 -9.836 -8.469 1 97.12 32 MET B N 1
ATOM 750 C CA . MET B 1 32 ? -4.719 -8.977 -8.938 1 97.12 32 MET B CA 1
ATOM 751 C C . MET B 1 32 ? -4.148 -9.477 -10.258 1 97.12 32 MET B C 1
ATOM 753 O O . MET B 1 32 ? -3.891 -8.688 -11.164 1 97.12 32 MET B O 1
ATOM 757 N N . ARG B 1 33 ? -4.098 -10.742 -10.359 1 96.44 33 ARG B N 1
ATOM 758 C CA . ARG B 1 33 ? -3.561 -11.352 -11.57 1 96.44 33 ARG B CA 1
ATOM 759 C C . ARG B 1 33 ? -4.512 -11.156 -12.75 1 96.44 33 ARG B C 1
ATOM 761 O O . ARG B 1 33 ? -4.07 -11.008 -13.891 1 96.44 33 ARG B O 1
ATOM 768 N N . LYS B 1 34 ? -5.734 -11.18 -12.422 1 96.19 34 LYS B N 1
ATOM 769 C CA . LYS B 1 34 ? -6.75 -11.008 -13.461 1 96.19 34 LYS B CA 1
ATOM 770 C C . LYS B 1 34 ? -6.938 -9.531 -13.812 1 96.19 34 LYS B C 1
ATOM 772 O O . LYS B 1 34 ? -7.785 -9.188 -14.633 1 96.19 34 LYS B O 1
ATOM 777 N N . ASN B 1 35 ? -6.195 -8.68 -13.172 1 94.5 35 ASN B N 1
ATOM 778 C CA . ASN B 1 35 ? -6.285 -7.238 -13.359 1 94.5 35 ASN B CA 1
ATOM 779 C C . ASN B 1 35 ? -7.66 -6.707 -12.961 1 94.5 35 ASN B C 1
ATOM 781 O O . ASN B 1 35 ? -8.141 -5.73 -13.539 1 94.5 35 ASN B O 1
ATOM 785 N N . GLU B 1 36 ? -8.266 -7.449 -12.172 1 94.44 36 GLU B N 1
ATOM 786 C CA . GLU B 1 36 ? -9.531 -6.984 -11.617 1 94.44 36 GLU B CA 1
ATOM 787 C C . GLU B 1 36 ? -9.312 -5.93 -10.539 1 94.44 36 GLU B C 1
ATOM 789 O O . GLU B 1 36 ? -10.211 -5.145 -10.234 1 94.44 36 GLU B O 1
ATOM 794 N N . ARG B 1 37 ? -8.133 -6.031 -9.984 1 93 37 ARG B N 1
ATOM 795 C CA . ARG B 1 37 ? -7.727 -5.031 -9.008 1 93 37 ARG B CA 1
ATOM 796 C C . ARG B 1 37 ? -6.367 -4.434 -9.367 1 93 37 ARG B C 1
ATOM 798 O O . ARG B 1 37 ? -5.445 -5.16 -9.742 1 93 37 ARG B O 1
ATOM 805 N N . SER B 1 38 ? -6.293 -3.145 -9.234 1 94.56 38 SER B N 1
ATOM 806 C CA . SER B 1 38 ? -5.035 -2.459 -9.508 1 94.56 38 SER B CA 1
ATOM 807 C C . SER B 1 38 ? -4.094 -2.543 -8.312 1 94.56 38 SER B C 1
ATOM 809 O O . SER B 1 38 ? -4.539 -2.551 -7.164 1 94.56 38 SER B O 1
ATOM 811 N N . LEU B 1 39 ? -2.785 -2.541 -8.562 1 96.88 39 LEU B N 1
ATOM 812 C CA . LEU B 1 39 ? -1.776 -2.447 -7.516 1 96.88 39 LEU B CA 1
ATOM 813 C C . LEU B 1 39 ? -1.968 -1.181 -6.688 1 96.88 39 LEU B C 1
ATOM 815 O O . LEU B 1 39 ? -1.677 -1.167 -5.488 1 96.88 39 LEU B O 1
ATOM 819 N N . ASP B 1 40 ? -2.562 -0.239 -7.363 1 97.44 40 ASP B N 1
ATOM 820 C CA . ASP B 1 40 ? -2.838 1.029 -6.695 1 97.44 40 ASP B CA 1
ATOM 821 C C . ASP B 1 40 ? -3.695 0.818 -5.449 1 97.44 40 ASP B C 1
ATOM 823 O O . ASP B 1 40 ? -3.49 1.48 -4.43 1 97.44 40 ASP B O 1
ATOM 827 N N . ASN B 1 41 ? -4.539 -0.13 -5.527 1 96.62 41 ASN B N 1
ATOM 828 C CA . ASN B 1 41 ? -5.57 -0.277 -4.508 1 96.62 41 ASN B CA 1
ATOM 829 C C . ASN B 1 41 ? -5.207 -1.356 -3.492 1 96.62 41 ASN B C 1
ATOM 831 O O . ASN B 1 41 ? -5.961 -1.611 -2.553 1 96.62 41 ASN B O 1
ATOM 835 N N . MET B 1 42 ? -4.039 -1.922 -3.664 1 97.44 42 MET B N 1
ATOM 836 C CA . MET B 1 42 ? -3.58 -2.928 -2.711 1 97.44 42 MET B CA 1
ATOM 837 C C . MET B 1 42 ? -3.197 -2.285 -1.383 1 97.44 42 MET B C 1
ATOM 839 O O . MET B 1 42 ? -2.611 -1.201 -1.358 1 97.44 42 MET B O 1
ATOM 843 N N . SER B 1 43 ? -3.586 -2.949 -0.306 1 97.69 43 SER B N 1
ATOM 844 C CA . SER B 1 43 ? -3.172 -2.443 0.998 1 97.69 43 SER B CA 1
ATOM 845 C C . SER B 1 43 ? -1.652 -2.451 1.136 1 97.69 43 SER B C 1
ATOM 847 O O . SER B 1 43 ? -0.978 -3.318 0.576 1 97.69 43 SER B O 1
ATOM 849 N N . LEU B 1 44 ? -1.13 -1.56 1.925 1 98.38 44 LEU B N 1
ATOM 850 C CA . LEU B 1 44 ? 0.31 -1.47 2.145 1 98.38 44 LEU B CA 1
ATOM 851 C C . LEU B 1 44 ? 0.846 -2.754 2.768 1 98.38 44 LEU B C 1
ATOM 853 O O . LEU B 1 44 ? 1.903 -3.248 2.371 1 98.38 44 LEU B O 1
ATOM 857 N N . LYS B 1 45 ? 0.052 -3.312 3.701 1 98.31 45 LYS B N 1
ATOM 858 C CA . LYS B 1 45 ? 0.463 -4.566 4.328 1 98.31 45 LYS B CA 1
ATOM 859 C C . LYS B 1 45 ? 0.658 -5.664 3.287 1 98.31 45 LYS B C 1
ATOM 861 O O . LYS B 1 45 ? 1.719 -6.289 3.229 1 98.31 45 LYS B O 1
ATOM 866 N N . ASN B 1 46 ? -0.3 -5.82 2.469 1 98.62 46 ASN B N 1
ATOM 867 C CA . ASN B 1 46 ? -0.224 -6.875 1.464 1 98.62 46 ASN B CA 1
ATOM 868 C C . ASN B 1 46 ? 0.882 -6.602 0.448 1 98.62 46 ASN B C 1
ATOM 870 O O . ASN B 1 46 ? 1.608 -7.52 0.056 1 98.62 46 ASN B O 1
ATOM 874 N N . ALA B 1 47 ? 1.016 -5.395 0.053 1 98.56 47 ALA B N 1
ATOM 875 C CA . ALA B 1 47 ? 2.07 -5.027 -0.887 1 98.56 47 ALA B CA 1
ATOM 876 C C . ALA B 1 47 ? 3.449 -5.363 -0.326 1 98.56 47 ALA B C 1
ATOM 878 O O . ALA B 1 47 ? 4.301 -5.906 -1.036 1 98.56 47 ALA B O 1
ATOM 879 N N . GLU B 1 48 ? 3.65 -5.07 0.902 1 98.56 48 GLU B N 1
ATOM 880 C CA . GLU B 1 48 ? 4.938 -5.324 1.54 1 98.56 48 GLU B CA 1
ATOM 881 C C . GLU B 1 48 ? 5.219 -6.82 1.639 1 98.56 48 GLU B C 1
ATOM 883 O O . GLU B 1 48 ? 6.352 -7.258 1.43 1 98.56 48 GLU B O 1
ATOM 888 N N . LEU B 1 49 ? 4.188 -7.523 1.962 1 98.62 49 LEU B N 1
ATOM 889 C CA . LEU B 1 49 ? 4.344 -8.969 2.055 1 98.62 49 LEU B CA 1
ATOM 890 C C . LEU B 1 49 ? 4.727 -9.562 0.703 1 98.62 49 LEU B C 1
ATOM 892 O O . LEU B 1 49 ? 5.656 -10.367 0.612 1 98.62 49 LEU B O 1
ATOM 896 N N . LEU B 1 50 ? 4.031 -9.164 -0.302 1 98.69 50 LEU B N 1
ATOM 897 C CA . LEU B 1 50 ? 4.32 -9.648 -1.647 1 98.69 50 LEU B CA 1
ATOM 898 C C . LEU B 1 50 ? 5.695 -9.188 -2.109 1 98.69 50 LEU B C 1
ATOM 900 O O . LEU B 1 50 ? 6.438 -9.953 -2.727 1 98.69 50 LEU B O 1
ATOM 904 N N . TYR B 1 51 ? 6.012 -8 -1.819 1 98.56 51 TYR B N 1
ATOM 905 C CA . TYR B 1 51 ? 7.309 -7.445 -2.191 1 98.56 51 TYR B CA 1
ATOM 906 C C . TYR B 1 51 ? 8.445 -8.234 -1.55 1 98.56 51 TYR B C 1
ATOM 908 O O . TYR B 1 51 ? 9.438 -8.555 -2.209 1 98.56 51 TYR B O 1
ATOM 916 N N . LYS B 1 52 ? 8.297 -8.477 -0.254 1 98.06 52 LYS B N 1
ATOM 917 C CA . LYS B 1 52 ? 9.32 -9.227 0.465 1 98.06 52 LYS B CA 1
ATOM 918 C C . LYS B 1 52 ? 9.531 -10.609 -0.153 1 98.06 52 LYS B C 1
ATOM 920 O O . LYS B 1 52 ? 10.664 -11.039 -0.35 1 98.06 52 LYS B O 1
ATOM 925 N N . PHE B 1 53 ? 8.445 -11.242 -0.427 1 98.69 53 PHE B N 1
ATOM 926 C CA . PHE B 1 53 ? 8.523 -12.562 -1.043 1 98.69 53 PHE B CA 1
ATOM 927 C C . PHE B 1 53 ? 9.133 -12.469 -2.439 1 98.69 53 PHE B C 1
ATOM 929 O O . PHE B 1 53 ? 10.039 -13.227 -2.777 1 98.69 53 PHE B O 1
ATOM 936 N N . ALA B 1 54 ? 8.68 -11.555 -3.24 1 98.38 54 ALA B N 1
ATOM 937 C CA . ALA B 1 54 ? 9.219 -11.336 -4.582 1 98.38 54 ALA B CA 1
ATOM 938 C C . ALA B 1 54 ? 10.727 -11.117 -4.535 1 98.38 54 ALA B C 1
ATOM 940 O O . ALA B 1 54 ? 11.469 -11.711 -5.32 1 98.38 54 ALA B O 1
ATOM 941 N N . ASN B 1 55 ? 11.195 -10.312 -3.664 1 97.06 55 ASN B N 1
ATOM 942 C CA . ASN B 1 55 ? 12.617 -10.023 -3.547 1 97.06 55 ASN B CA 1
ATOM 943 C C . ASN B 1 55 ? 13.406 -11.273 -3.152 1 97.06 55 ASN B C 1
ATOM 945 O O . ASN B 1 55 ? 14.555 -11.445 -3.566 1 97.06 55 ASN B O 1
ATOM 949 N N . SER B 1 56 ? 12.789 -12.055 -2.348 1 96.88 56 SER B N 1
ATOM 950 C CA . SER B 1 56 ? 13.477 -13.266 -1.893 1 96.88 56 SER B CA 1
ATOM 951 C C . SER B 1 56 ? 13.688 -14.242 -3.041 1 96.88 56 SER B C 1
ATOM 953 O O . SER B 1 56 ? 14.656 -15 -3.047 1 96.88 56 SER B O 1
ATOM 955 N N . ILE B 1 57 ? 12.789 -14.133 -3.984 1 95.19 57 ILE B N 1
ATOM 956 C CA . ILE B 1 57 ? 12.867 -15.141 -5.031 1 95.19 57 ILE B CA 1
ATOM 957 C C . ILE B 1 57 ? 13.484 -14.539 -6.289 1 95.19 57 ILE B C 1
ATOM 959 O O . ILE B 1 57 ? 14.094 -15.242 -7.098 1 95.19 57 ILE B O 1
ATOM 963 N N . PHE B 1 58 ? 13.352 -13.281 -6.535 1 93.62 58 PHE B N 1
ATOM 964 C CA . PHE B 1 58 ? 13.852 -12.68 -7.766 1 93.62 58 PHE B CA 1
ATOM 965 C C . PHE B 1 58 ? 15.148 -11.922 -7.516 1 93.62 58 PHE B C 1
ATOM 967 O O . PHE B 1 58 ? 15.867 -11.586 -8.453 1 93.62 58 PHE B O 1
ATOM 974 N N . SER B 1 59 ? 15.469 -11.102 -6.445 1 76.56 59 SER B N 1
ATOM 975 C CA . SER B 1 59 ? 16.625 -10.258 -6.195 1 76.56 59 SER B CA 1
ATOM 976 C C . SER B 1 59 ? 17.922 -11.023 -6.434 1 76.56 59 SER B C 1
ATOM 978 O O . SER B 1 59 ? 19.016 -10.445 -6.398 1 76.56 59 SER B O 1
ATOM 980 N N . ASN B 1 60 ? 18.078 -12.305 -6.262 1 58.06 60 ASN B N 1
ATOM 981 C CA . ASN B 1 60 ? 19.453 -12.664 -6.602 1 58.06 60 ASN B CA 1
ATOM 982 C C . ASN B 1 60 ? 19.812 -12.234 -8.023 1 58.06 60 ASN B C 1
ATOM 984 O O . ASN B 1 60 ? 20.922 -12.492 -8.492 1 58.06 60 ASN B O 1
ATOM 988 N N . GLU B 1 61 ? 18.844 -11.719 -8.656 1 50.06 61 GLU B N 1
ATOM 989 C CA . GLU B 1 61 ? 19.312 -11.5 -10.023 1 50.06 61 GLU B CA 1
ATOM 990 C C . GLU B 1 61 ? 19.969 -10.125 -10.18 1 50.06 61 GLU B C 1
ATOM 992 O O . GLU B 1 61 ? 20.625 -9.852 -11.188 1 50.06 61 GLU B O 1
ATOM 997 N N . ASN B 1 62 ? 19.938 -9.062 -9.359 1 40.25 62 ASN B N 1
ATOM 998 C CA . ASN B 1 62 ? 20.984 -8.07 -9.562 1 40.25 62 ASN B CA 1
ATOM 999 C C . ASN B 1 62 ? 22.266 -8.445 -8.812 1 40.25 62 ASN B C 1
ATOM 1001 O O . ASN B 1 62 ? 22.203 -8.883 -7.66 1 40.25 62 ASN B O 1
#

Radius of gyration: 15.83 Å; Cα contacts (8 Å, |Δi|>4): 130; chains: 2; bounding box: 31×42×28 Å

Foldseek 3Di:
DVVLLVCQLPDPDQLVRLCVQQVPDSVVSVCVSVVVDDPVPDDPSSVVSSNVVSCVVPVVVD/DVVLLVCQLPDPDQLVVLCVQQVPDSVVSVCVSVVVDDPVPDDPSSVVSSNVVSCVVPVVVD

Solvent-accessible surface area (backbone atoms only — not comparable to full-atom values): 6826 Å² total; per-residue (Å²): 104,64,65,48,33,50,52,48,60,68,41,89,68,49,47,62,57,52,19,69,76,49,67,44,56,41,69,58,48,46,36,44,59,68,61,73,39,57,72,51,68,33,31,34,48,54,49,51,34,42,27,53,52,25,44,71,71,55,47,80,68,112,103,64,66,47,32,51,51,49,59,68,40,89,66,50,47,63,57,52,18,68,75,48,67,45,56,41,68,59,48,48,37,43,60,69,62,73,40,57,72,51,67,33,30,34,48,54,50,50,36,44,27,53,52,27,44,71,72,54,48,80,69,114

Secondary structure (DSSP, 8-state):
-HHHHHHHHTSSS-HHHHHHHH---HHHHHHHHTTSS-GGGSBHHHHHHHHHHHHHHHGGG-/-HHHHHHHHTSSS-HHHHHHHH---HHHHHHHHTTSS-GGGSBHHHHHHHHHHHHHHHGGG-

Sequence (124 aa):
MRNQIQKLLDSDLSSLHISKQTGVPQSTIHRMRKNERSLDNMSLKNAELLYKFANSIFSNENMRNQIQKLLDSDLSSLHISKQTGVPQSTIHRMRKNERSLDNMSLKNAELLYKFANSIFSNEN

Nearest PDB structures (foldseek):
  8jfr-assembly2_C  TM=9.757E-01  e=1.372E-04  Staphylococcus delphini
  8jfr-assembly1_D  TM=9.782E-01  e=1.953E-04  Staphylococcus delphini
  8jg9-assembly1_F  TM=9.759E-01  e=1.637E-04  Staphylococcus delphini
  8jfu-assembly2_C  TM=9.810E-01  e=5.011E-04  Staphylococcus delphini
  8jfr-assembly2_A  TM=9.731E-01  e=6.342E-04  Staphylococcus delphini

Organism: Staphylococcus aureus (strain NCTC 8325 / PS 47) (NCBI:txid93061)